Protein AF-A0A2V8PLF6-F1 (afdb_monomer_lite)

Structure (mmCIF, N/CA/C/O backbone):
data_AF-A0A2V8PLF6-F1
#
_entry.id   AF-A0A2V8PLF6-F1
#
loop_
_atom_site.group_PDB
_atom_site.id
_atom_site.type_symbol
_atom_site.label_atom_id
_atom_site.label_alt_id
_atom_site.label_comp_id
_atom_site.label_asym_id
_atom_site.label_entity_id
_atom_site.label_seq_id
_atom_site.pdbx_PDB_ins_code
_atom_site.Cartn_x
_atom_site.Cartn_y
_atom_site.Cartn_z
_atom_site.occupancy
_atom_site.B_iso_or_equiv
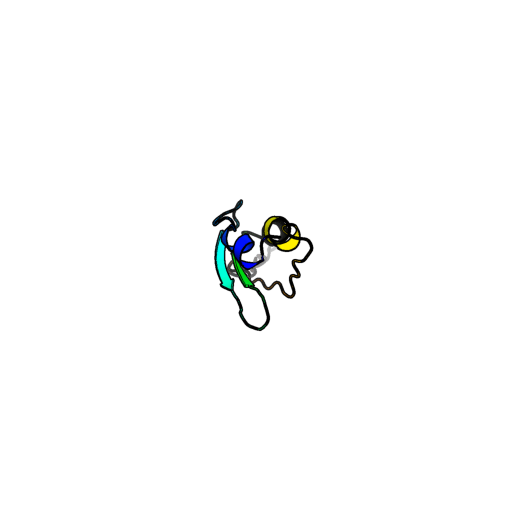_atom_site.auth_seq_id
_atom_site.auth_comp_id
_atom_site.auth_asym_id
_atom_site.auth_atom_id
_atom_site.pdbx_PDB_model_num
ATOM 1 N N . MET A 1 1 ? 1.069 1.257 -19.657 1.00 57.25 1 MET A N 1
ATOM 2 C CA . MET A 1 1 ? 1.109 0.957 -18.212 1.00 57.25 1 MET A CA 1
ATOM 3 C C . MET A 1 1 ? 1.527 2.221 -17.492 1.00 57.25 1 MET A C 1
ATOM 5 O O . MET A 1 1 ? 2.503 2.828 -17.916 1.00 57.25 1 MET A O 1
ATOM 9 N N . GLU A 1 2 ? 0.777 2.646 -16.477 1.00 67.00 2 GLU A N 1
ATOM 10 C CA . GLU A 1 2 ? 1.267 3.658 -15.532 1.00 67.00 2 GLU A CA 1
ATOM 11 C C . GLU A 1 2 ? 2.282 2.979 -14.599 1.00 67.00 2 GLU A C 1
ATOM 13 O O . GLU A 1 2 ? 2.007 1.902 -14.075 1.00 67.00 2 GLU A O 1
ATOM 18 N N . GLY A 1 3 ? 3.465 3.571 -14.410 1.00 77.94 3 GLY A N 1
ATOM 19 C CA . GLY A 1 3 ? 4.484 3.010 -13.514 1.00 77.94 3 GLY A CA 1
ATOM 20 C C . GLY A 1 3 ? 4.051 3.047 -12.043 1.00 77.94 3 GLY A C 1
ATOM 21 O O . GLY A 1 3 ? 3.189 3.844 -11.664 1.00 77.94 3 GLY A O 1
ATOM 22 N N . ALA A 1 4 ? 4.685 2.228 -11.195 1.00 80.94 4 ALA A N 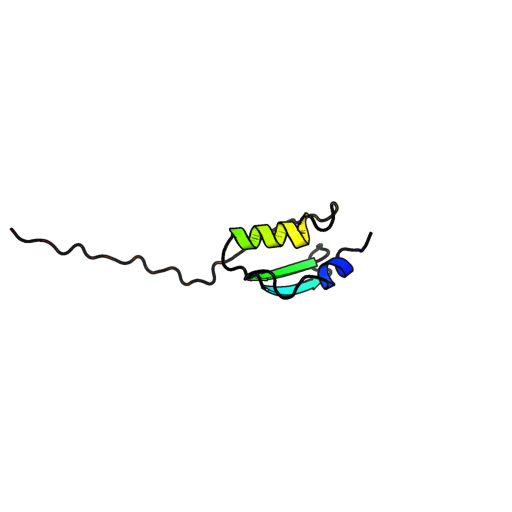1
ATOM 23 C CA . ALA A 1 4 ? 4.381 2.142 -9.761 1.00 80.94 4 ALA A CA 1
ATOM 24 C C . ALA A 1 4 ? 4.367 3.521 -9.075 1.00 80.94 4 ALA A C 1
ATOM 26 O O . ALA A 1 4 ? 3.448 3.824 -8.321 1.00 80.94 4 ALA A O 1
ATOM 27 N N . ALA A 1 5 ? 5.312 4.403 -9.418 1.00 84.69 5 ALA A N 1
ATOM 28 C CA . ALA A 1 5 ? 5.369 5.760 -8.878 1.00 84.69 5 ALA A CA 1
ATOM 29 C C . ALA A 1 5 ? 4.081 6.566 -9.118 1.00 84.69 5 ALA A C 1
ATOM 31 O O . ALA A 1 5 ? 3.546 7.183 -8.200 1.00 84.69 5 ALA A O 1
ATOM 32 N N . GLN A 1 6 ? 3.550 6.524 -10.339 1.00 86.44 6 GLN A N 1
ATOM 33 C CA . GLN A 1 6 ? 2.362 7.289 -10.712 1.00 86.44 6 GLN A CA 1
ATOM 34 C C . GLN A 1 6 ? 1.086 6.702 -10.100 1.00 86.44 6 GLN A C 1
ATOM 36 O O . GLN A 1 6 ? 0.197 7.454 -9.704 1.00 86.44 6 GLN A O 1
ATOM 41 N N . ARG A 1 7 ? 0.998 5.369 -9.986 1.00 89.38 7 ARG A N 1
ATOM 42 C CA . ARG A 1 7 ? -0.137 4.694 -9.336 1.00 89.38 7 ARG A CA 1
ATOM 43 C C . ARG A 1 7 ? -0.157 4.963 -7.833 1.00 89.38 7 ARG A C 1
ATOM 45 O O . ARG A 1 7 ? -1.192 5.340 -7.294 1.00 89.38 7 ARG A O 1
ATOM 52 N N . LEU A 1 8 ? 0.992 4.843 -7.170 1.00 90.94 8 LEU A N 1
ATOM 53 C CA . LEU A 1 8 ? 1.092 5.002 -5.719 1.00 90.94 8 LEU A CA 1
ATOM 54 C C . LEU A 1 8 ? 0.922 6.458 -5.258 1.00 90.94 8 LEU A C 1
ATOM 56 O O . LEU A 1 8 ? 0.460 6.696 -4.147 1.00 90.94 8 LEU A O 1
ATOM 60 N N . GLN A 1 9 ? 1.206 7.440 -6.120 1.00 89.69 9 GLN A N 1
ATOM 61 C CA . GLN A 1 9 ? 0.851 8.846 -5.872 1.00 89.69 9 GLN A CA 1
ATOM 62 C C . GLN A 1 9 ? -0.665 9.091 -5.814 1.00 89.69 9 GLN A C 1
ATOM 64 O O . GLN A 1 9 ? -1.096 10.099 -5.261 1.00 89.69 9 GLN A O 1
ATOM 69 N N . LYS A 1 10 ? -1.473 8.188 -6.383 1.00 90.50 10 LYS A N 1
ATOM 70 C CA . LYS A 1 10 ? -2.940 8.265 -6.387 1.00 90.50 10 LYS A CA 1
ATOM 71 C C . LYS A 1 10 ? -3.576 7.443 -5.262 1.00 90.50 10 LYS A C 1
ATOM 73 O O . LYS A 1 10 ? -4.799 7.295 -5.256 1.00 90.50 10 LYS A O 1
ATOM 78 N N . LEU A 1 11 ? -2.782 6.885 -4.339 1.00 92.38 11 LEU A N 1
ATOM 79 C CA . LEU A 1 11 ? -3.337 6.187 -3.182 1.00 92.38 11 LEU A CA 1
ATOM 80 C C . LEU A 1 11 ? -4.248 7.133 -2.399 1.00 92.38 11 LEU A C 1
ATOM 82 O O . LEU A 1 11 ? -3.888 8.293 -2.174 1.00 92.38 11 LEU A O 1
ATOM 86 N N . PRO A 1 12 ? -5.433 6.664 -1.981 1.00 92.31 12 PRO A N 1
ATOM 87 C CA . PRO A 1 12 ? -6.302 7.492 -1.177 1.00 92.31 12 PRO A CA 1
ATOM 88 C C . PRO A 1 12 ? -5.616 7.781 0.159 1.00 92.31 12 PRO A C 1
ATOM 90 O O . PRO A 1 12 ? -5.035 6.892 0.786 1.00 92.31 12 PRO A O 1
ATOM 93 N N . GLN A 1 13 ? -5.735 9.022 0.630 1.00 93.19 13 GLN A N 1
ATOM 94 C CA . GLN A 1 13 ? -5.294 9.365 1.981 1.00 93.19 13 GLN A CA 1
ATOM 95 C C . GLN A 1 13 ? -6.043 8.521 3.023 1.00 93.19 13 GLN A C 1
ATOM 97 O O . GLN A 1 13 ? -5.457 8.117 4.020 1.00 93.19 13 GLN A O 1
ATOM 102 N N . ARG A 1 14 ? -7.324 8.219 2.772 1.00 94.50 14 ARG A N 1
ATOM 103 C CA . ARG A 1 14 ? -8.163 7.392 3.640 1.00 94.50 14 ARG A CA 1
ATOM 104 C C . ARG A 1 14 ? -9.071 6.470 2.832 1.00 94.50 14 ARG A C 1
ATOM 106 O O . ARG A 1 14 ? -9.677 6.901 1.851 1.00 94.50 14 ARG A O 1
ATOM 113 N N . TRP A 1 15 ? -9.215 5.232 3.284 1.00 93.94 15 TRP A N 1
ATOM 114 C CA . TRP A 1 15 ? -10.193 4.272 2.780 1.00 93.94 15 TRP A CA 1
ATOM 115 C C . TRP A 1 15 ? -10.710 3.429 3.946 1.00 93.94 15 TRP A C 1
ATOM 117 O O . TRP A 1 15 ? -9.913 2.798 4.625 1.00 93.94 15 TRP A O 1
ATOM 127 N N . LEU A 1 16 ? -12.027 3.434 4.187 1.00 91.50 16 LEU A N 1
ATOM 128 C CA . LEU A 1 16 ? -12.609 2.938 5.444 1.00 91.50 16 LEU A CA 1
ATOM 129 C C . LEU A 1 16 ? -11.935 3.615 6.656 1.00 91.50 16 LEU A C 1
ATOM 131 O O . LEU A 1 16 ? -11.856 4.853 6.716 1.00 91.50 16 LEU A O 1
ATOM 135 N N . GLU A 1 17 ? -11.449 2.828 7.612 1.00 91.56 17 GLU A N 1
ATOM 136 C CA . GLU A 1 17 ? -10.647 3.310 8.733 1.00 91.56 17 GLU A CA 1
ATOM 137 C C . GLU A 1 17 ? -9.138 3.216 8.460 1.00 91.56 17 GLU A C 1
ATOM 139 O O . GLU A 1 17 ? -8.340 3.677 9.278 1.00 91.56 17 GLU A O 1
ATOM 144 N N . CYS A 1 18 ? -8.732 2.719 7.285 1.00 93.12 18 CYS A N 1
ATOM 145 C CA . CYS A 1 18 ? -7.339 2.737 6.862 1.00 93.12 18 CYS A CA 1
ATOM 146 C C . CYS A 1 18 ? -6.900 4.141 6.427 1.00 93.12 18 CYS A C 1
ATOM 148 O O . CYS A 1 18 ? -7.599 4.823 5.671 1.00 93.12 18 CYS A O 1
ATOM 150 N N . THR A 1 19 ? -5.707 4.553 6.853 1.00 95.69 19 THR A N 1
ATOM 151 C CA . THR A 1 19 ? -5.096 5.842 6.490 1.00 95.69 19 THR A CA 1
ATOM 152 C C . THR A 1 19 ? -3.710 5.617 5.908 1.00 95.69 19 THR A C 1
ATOM 154 O O . THR A 1 19 ? -2.880 4.960 6.531 1.00 95.69 19 THR A O 1
ATOM 157 N N . THR A 1 20 ? -3.451 6.162 4.719 1.00 96.00 20 THR A N 1
ATOM 158 C CA . THR A 1 20 ? -2.113 6.171 4.118 1.00 96.00 20 THR A CA 1
ATOM 159 C C . THR A 1 20 ? -1.314 7.309 4.725 1.00 96.00 20 THR A C 1
ATOM 161 O O . THR A 1 20 ? -1.578 8.477 4.449 1.00 96.00 20 THR A O 1
ATOM 164 N N . GLU A 1 21 ? -0.315 6.965 5.523 1.00 94.62 21 GLU A N 1
ATOM 165 C CA . GLU A 1 21 ? 0.527 7.942 6.211 1.00 94.62 21 GLU A 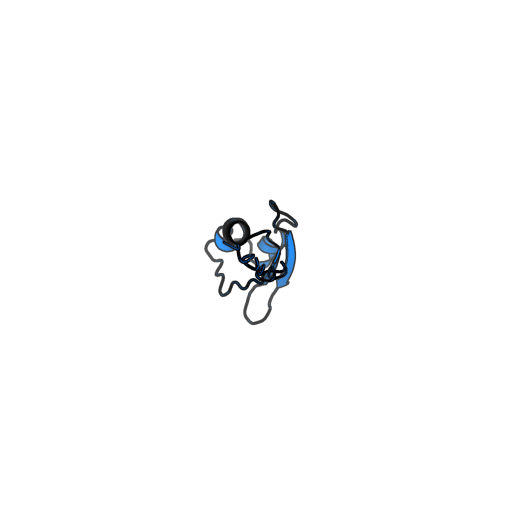CA 1
ATOM 166 C C . GLU A 1 21 ? 1.635 8.456 5.295 1.00 94.62 21 GLU A C 1
ATOM 168 O O . GLU A 1 21 ? 1.945 9.649 5.264 1.00 94.62 21 GLU A O 1
ATOM 173 N N . LYS A 1 22 ? 2.273 7.547 4.547 1.00 93.81 22 LYS A N 1
ATOM 174 C CA . LYS A 1 22 ? 3.455 7.892 3.758 1.00 93.81 22 LYS A CA 1
ATOM 175 C C . LYS A 1 22 ? 3.698 6.913 2.622 1.00 93.81 22 LYS A C 1
ATOM 177 O O . LYS A 1 22 ? 3.522 5.710 2.773 1.00 93.81 22 LYS A O 1
ATOM 182 N N . VAL A 1 23 ? 4.220 7.435 1.518 1.00 94.19 23 VAL A N 1
ATOM 183 C CA . VAL A 1 23 ? 4.803 6.643 0.432 1.00 94.19 23 VAL A CA 1
ATOM 184 C C . VAL A 1 23 ? 6.222 7.142 0.188 1.00 94.19 23 VAL A C 1
ATOM 186 O O . VAL A 1 23 ? 6.443 8.346 0.051 1.00 94.19 23 VAL A O 1
ATOM 189 N N . ILE A 1 24 ? 7.190 6.231 0.168 1.00 93.12 24 ILE A N 1
ATOM 190 C CA . ILE A 1 24 ? 8.601 6.530 -0.102 1.00 93.12 24 ILE A CA 1
ATOM 191 C C . ILE A 1 24 ? 9.008 5.781 -1.365 1.00 93.12 24 ILE A C 1
ATOM 193 O O . ILE A 1 24 ? 8.820 4.575 -1.426 1.00 93.12 24 ILE A O 1
ATOM 197 N N . PHE A 1 25 ? 9.571 6.472 -2.355 1.00 91.75 25 PHE A N 1
ATOM 198 C CA . PHE A 1 25 ? 9.968 5.877 -3.636 1.00 91.75 25 PHE A CA 1
ATOM 199 C C . PHE A 1 25 ? 11.462 5.534 -3.686 1.00 91.75 25 PHE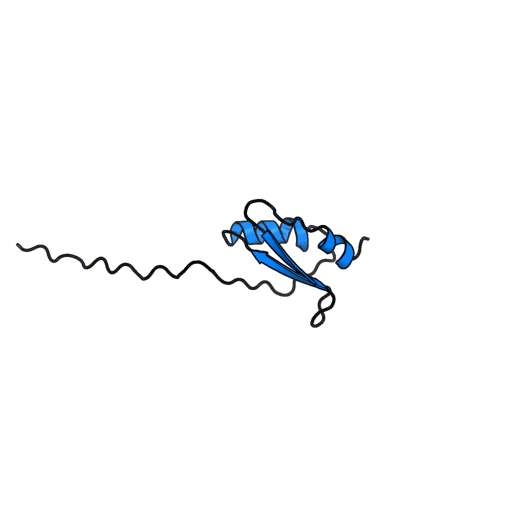 A C 1
ATOM 201 O O . PHE A 1 25 ? 12.277 6.228 -3.077 1.00 91.75 25 PHE A O 1
ATOM 208 N N . GLY A 1 26 ? 11.818 4.485 -4.435 1.00 87.38 26 GLY A N 1
ATOM 209 C CA . GLY A 1 26 ? 13.201 4.148 -4.803 1.00 87.38 26 GLY A CA 1
ATOM 210 C C . GLY A 1 26 ? 14.115 3.793 -3.627 1.00 87.38 26 GLY A C 1
ATOM 211 O O . GLY A 1 26 ? 15.270 4.214 -3.593 1.00 87.38 26 GLY A O 1
ATOM 212 N N . THR A 1 27 ? 13.605 3.065 -2.634 1.00 84.44 27 THR A N 1
ATOM 213 C CA . THR A 1 27 ? 14.334 2.763 -1.391 1.00 84.44 27 THR A CA 1
ATOM 214 C C . THR A 1 27 ? 14.683 1.281 -1.304 1.00 84.44 27 THR A C 1
ATOM 216 O O . THR A 1 27 ? 13.815 0.433 -1.462 1.00 84.44 27 THR A O 1
ATOM 219 N N . GLY A 1 28 ? 15.947 0.959 -1.003 1.00 79.62 28 GLY A N 1
ATOM 220 C CA . GLY A 1 28 ? 16.356 -0.397 -0.602 1.00 79.62 28 GLY A CA 1
ATOM 221 C C . GLY A 1 28 ? 16.167 -1.493 -1.658 1.00 79.62 28 GLY A C 1
ATOM 222 O O . GLY A 1 28 ? 16.005 -2.647 -1.288 1.00 79.62 28 GLY A O 1
ATOM 223 N N . GLY A 1 29 ? 16.162 -1.144 -2.949 1.00 87.12 29 GLY A N 1
ATOM 224 C CA . GLY A 1 29 ? 15.886 -2.086 -4.043 1.00 87.12 29 GLY A CA 1
ATOM 225 C C . GLY A 1 29 ? 14.401 -2.240 -4.391 1.00 87.12 29 GLY A C 1
ATOM 226 O O . GLY A 1 29 ? 14.082 -2.952 -5.337 1.00 87.12 29 GLY A O 1
ATOM 227 N N . TYR A 1 30 ? 13.511 -1.543 -3.681 1.00 89.62 30 TYR A N 1
ATOM 228 C CA . TYR A 1 30 ? 12.080 -1.494 -3.971 1.00 89.62 30 TYR A CA 1
ATOM 229 C C . TYR A 1 30 ? 11.708 -0.223 -4.737 1.00 89.62 30 TYR A C 1
ATOM 231 O O . TYR A 1 30 ? 12.251 0.859 -4.483 1.00 89.62 30 TYR A O 1
ATOM 239 N N . ASP A 1 31 ? 10.706 -0.332 -5.612 1.00 89.88 31 ASP A N 1
ATOM 240 C CA . ASP A 1 31 ? 10.106 0.829 -6.277 1.00 89.88 31 ASP A CA 1
ATOM 241 C C . ASP A 1 31 ? 9.464 1.785 -5.266 1.00 89.88 31 ASP A C 1
ATOM 243 O O . ASP A 1 31 ? 9.540 3.008 -5.424 1.00 89.88 31 ASP A O 1
ATOM 247 N N . ALA A 1 32 ? 8.854 1.237 -4.209 1.00 92.06 32 ALA A N 1
ATOM 248 C CA . ALA A 1 32 ? 8.263 2.015 -3.134 1.00 92.06 32 ALA A CA 1
ATOM 249 C C . ALA A 1 32 ? 8.105 1.238 -1.819 1.00 92.06 32 ALA A C 1
ATOM 251 O O . ALA A 1 32 ? 8.011 0.014 -1.805 1.00 92.06 32 ALA A O 1
ATOM 252 N N . VAL A 1 33 ? 7.983 1.992 -0.726 1.00 93.25 33 VAL A N 1
ATOM 253 C CA . VAL A 1 33 ? 7.536 1.539 0.596 1.00 93.25 33 VAL A CA 1
ATOM 254 C C . VAL A 1 33 ? 6.313 2.365 0.993 1.00 93.25 33 VAL A C 1
ATOM 256 O O . VAL A 1 33 ? 6.356 3.598 0.949 1.00 93.25 33 VAL A O 1
ATOM 259 N N . VAL A 1 34 ? 5.226 1.695 1.376 1.00 94.12 34 VAL A N 1
ATOM 260 C CA . VAL A 1 34 ? 3.954 2.323 1.765 1.00 94.12 34 VAL A CA 1
ATOM 261 C C . VAL A 1 34 ? 3.714 2.099 3.254 1.00 94.12 34 VAL A C 1
ATOM 263 O O . VAL A 1 34 ? 3.719 0.965 3.722 1.00 94.12 34 VAL A O 1
ATOM 266 N N . PHE A 1 35 ? 3.476 3.184 3.982 1.00 94.50 35 PHE A N 1
ATOM 267 C CA . PHE A 1 35 ? 3.091 3.183 5.388 1.00 94.50 35 PHE A CA 1
ATOM 268 C C . PHE A 1 35 ? 1.613 3.527 5.484 1.00 94.50 35 PHE A C 1
ATOM 270 O O . PHE A 1 35 ? 1.179 4.567 4.979 1.00 94.50 35 PHE A O 1
ATOM 277 N N . PHE A 1 36 ? 0.851 2.670 6.147 1.00 94.75 36 PHE A N 1
ATOM 278 C CA . PHE A 1 36 ? -0.558 2.901 6.405 1.00 94.75 36 PHE A CA 1
ATOM 279 C C . PHE A 1 36 ? -0.937 2.372 7.787 1.00 94.75 36 PHE A C 1
ATOM 281 O O . PHE A 1 36 ? -0.294 1.471 8.324 1.00 94.75 36 PHE A O 1
ATOM 288 N N . ILE A 1 37 ? -1.981 2.958 8.356 1.00 94.25 37 ILE A N 1
ATOM 289 C CA . ILE A 1 37 ? -2.594 2.537 9.613 1.00 94.25 37 ILE A CA 1
ATOM 290 C C . ILE A 1 37 ? -3.922 1.882 9.259 1.00 94.25 37 ILE A C 1
ATOM 292 O O . ILE A 1 37 ? -4.637 2.401 8.409 1.00 94.25 37 ILE A O 1
ATOM 296 N N . ALA A 1 38 ? -4.247 0.768 9.905 1.00 93.62 38 ALA A N 1
ATOM 297 C CA . ALA A 1 38 ? -5.518 0.064 9.767 1.00 93.62 38 ALA A CA 1
ATOM 298 C C . ALA A 1 38 ? -6.067 -0.284 11.160 1.00 93.62 38 ALA A C 1
ATOM 300 O O . ALA A 1 38 ? -5.273 -0.467 12.091 1.00 93.62 38 ALA A O 1
ATOM 301 N N . PRO A 1 39 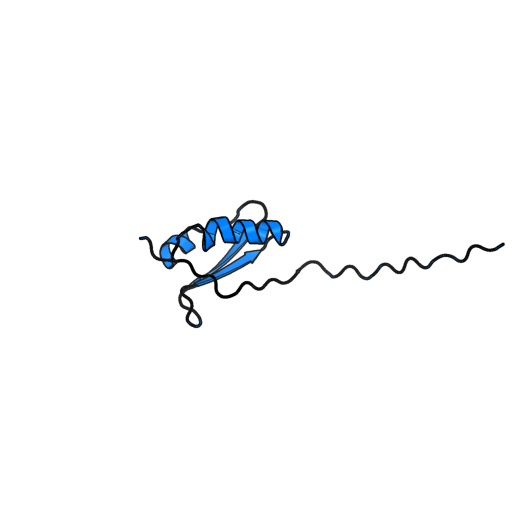? -7.396 -0.388 11.337 1.00 91.69 39 PRO A N 1
ATOM 302 C CA . PRO A 1 39 ? -7.978 -0.729 12.635 1.00 91.69 39 PRO A CA 1
ATOM 303 C C . PRO A 1 39 ? -7.677 -2.175 13.041 1.00 91.69 39 PRO A C 1
ATOM 305 O O . PRO A 1 39 ? -7.496 -2.463 14.230 1.00 91.69 39 PRO A O 1
ATOM 308 N N . ASP A 1 40 ? -7.612 -3.080 12.066 1.00 90.88 40 ASP A N 1
ATOM 309 C CA . ASP A 1 40 ? -7.306 -4.490 12.244 1.00 90.88 40 ASP A CA 1
ATOM 310 C C . ASP A 1 40 ? -6.630 -5.089 11.000 1.00 90.88 40 ASP A C 1
ATOM 312 O O . ASP A 1 40 ? -6.440 -4.438 9.969 1.00 90.88 40 ASP A O 1
ATOM 316 N N . ILE A 1 41 ? -6.235 -6.358 11.121 1.00 90.81 41 ILE A N 1
ATOM 317 C CA . ILE A 1 41 ? -5.540 -7.090 10.061 1.00 90.81 41 ILE A CA 1
ATOM 318 C C . ILE A 1 41 ? -6.436 -7.395 8.852 1.00 90.81 41 ILE A C 1
ATOM 320 O O . ILE A 1 41 ? -5.931 -7.570 7.744 1.00 90.81 41 ILE A O 1
ATOM 324 N N . VAL A 1 42 ? -7.755 -7.474 9.040 1.00 92.94 42 VAL A N 1
ATOM 325 C CA . VAL A 1 42 ? -8.695 -7.767 7.954 1.00 92.94 42 VAL A CA 1
ATOM 326 C C . VAL A 1 42 ? -8.792 -6.552 7.038 1.00 92.94 42 VAL A C 1
ATOM 328 O O . VAL A 1 42 ? -8.581 -6.692 5.832 1.00 92.94 42 VAL A O 1
ATOM 331 N N . GLU A 1 43 ? -9.011 -5.361 7.595 1.00 94.00 43 GLU A N 1
ATOM 332 C CA . GLU A 1 43 ? -9.020 -4.115 6.820 1.00 94.00 43 GLU A CA 1
ATOM 333 C C . GLU A 1 43 ? -7.653 -3.810 6.198 1.00 94.00 43 GLU A C 1
ATOM 335 O O . GLU A 1 43 ? -7.586 -3.358 5.051 1.00 94.00 43 GLU A O 1
ATOM 340 N N . ALA A 1 44 ? -6.557 -4.121 6.902 1.00 93.75 44 ALA A N 1
ATOM 341 C CA . ALA A 1 44 ? -5.210 -3.975 6.355 1.00 93.75 44 ALA A CA 1
ATOM 342 C C . ALA A 1 44 ? -5.013 -4.807 5.080 1.00 93.75 44 ALA A C 1
ATOM 344 O O . ALA A 1 44 ? -4.539 -4.292 4.066 1.00 93.75 44 ALA A O 1
ATOM 345 N N . ASN A 1 45 ? -5.413 -6.081 5.108 1.00 94.62 45 ASN A N 1
ATOM 346 C CA . ASN A 1 45 ? -5.298 -6.957 3.946 1.00 94.62 45 ASN A CA 1
ATOM 347 C C . ASN A 1 45 ? -6.187 -6.487 2.792 1.00 94.62 45 ASN A C 1
ATOM 349 O O . ASN A 1 45 ? -5.725 -6.440 1.657 1.00 94.62 45 ASN A O 1
ATOM 353 N N . GLN A 1 46 ? -7.421 -6.054 3.066 1.00 95.88 46 GLN A N 1
ATOM 354 C CA . GLN A 1 46 ? -8.297 -5.526 2.015 1.00 95.88 46 GLN A CA 1
ATOM 355 C C . GLN A 1 46 ? -7.738 -4.252 1.368 1.00 95.88 46 GLN A C 1
ATOM 357 O O . GLN A 1 46 ? -7.870 -4.068 0.156 1.00 95.88 46 GLN A O 1
ATOM 362 N N . TYR A 1 47 ? -7.103 -3.379 2.157 1.00 95.56 47 TYR A N 1
ATOM 363 C CA . TYR A 1 47 ? -6.428 -2.192 1.638 1.00 95.56 47 TYR A CA 1
ATOM 364 C C . TYR A 1 47 ? -5.262 -2.575 0.714 1.00 95.56 47 TYR A C 1
ATOM 366 O O . TYR A 1 47 ? -5.167 -2.058 -0.405 1.00 95.56 47 TYR A O 1
ATOM 374 N N . ILE A 1 48 ? -4.414 -3.513 1.156 1.00 94.75 48 ILE A N 1
ATOM 375 C CA . ILE A 1 48 ? -3.295 -4.044 0.366 1.00 94.75 48 ILE A CA 1
ATOM 376 C C . ILE A 1 48 ? -3.798 -4.648 -0.944 1.00 94.75 48 ILE A C 1
ATOM 378 O O . ILE A 1 48 ? -3.277 -4.311 -2.007 1.00 94.75 48 ILE A O 1
ATOM 382 N N . ASP A 1 49 ? -4.809 -5.509 -0.880 1.00 94.56 49 ASP A N 1
ATOM 383 C CA . ASP A 1 49 ? -5.343 -6.199 -2.049 1.00 94.56 49 ASP A CA 1
ATOM 384 C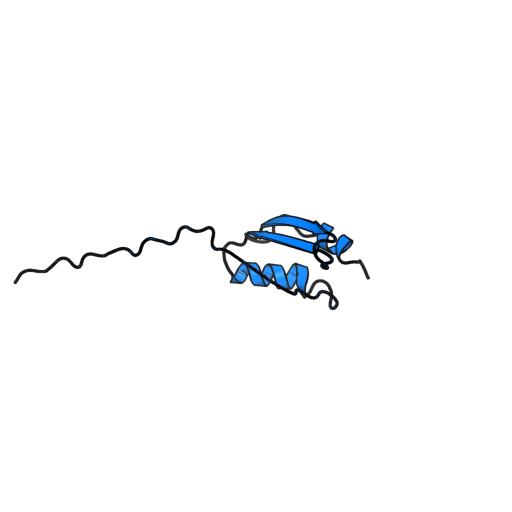 C . ASP A 1 49 ? -5.877 -5.187 -3.060 1.00 94.56 49 ASP A C 1
ATOM 386 O O . ASP A 1 49 ? -5.383 -5.100 -4.181 1.00 94.56 49 ASP A O 1
ATOM 390 N N . LYS A 1 50 ? -6.782 -4.310 -2.625 1.00 93.75 50 LYS A N 1
ATOM 391 C CA . LYS A 1 50 ? -7.460 -3.362 -3.511 1.00 93.75 50 LYS A CA 1
ATOM 392 C C . LYS A 1 50 ? -6.530 -2.343 -4.166 1.00 93.75 50 LYS A C 1
ATOM 394 O O . LYS A 1 50 ? -6.714 -2.011 -5.337 1.00 93.75 50 LYS A O 1
ATOM 399 N N . TYR A 1 51 ? -5.601 -1.769 -3.403 1.00 93.25 51 TYR A N 1
ATOM 400 C CA . TYR A 1 51 ? -4.842 -0.601 -3.856 1.00 93.25 51 TYR A CA 1
ATOM 401 C C . TYR A 1 51 ? -3.407 -0.914 -4.262 1.00 93.25 51 TYR A C 1
ATOM 403 O O . TYR A 1 51 ? -2.822 -0.152 -5.037 1.00 93.25 51 TYR A O 1
ATOM 411 N N . LEU A 1 52 ? -2.839 -2.024 -3.791 1.00 92.06 52 LEU A N 1
ATOM 412 C CA . LEU A 1 52 ? -1.457 -2.395 -4.085 1.00 92.06 52 LEU A CA 1
ATOM 413 C C . LEU A 1 52 ? -1.401 -3.639 -4.972 1.00 92.06 52 LEU A C 1
ATOM 415 O O . LEU A 1 52 ? -0.897 -3.551 -6.087 1.00 92.06 52 LEU A O 1
ATOM 419 N N . ARG A 1 53 ? -1.934 -4.775 -4.515 1.00 91.62 53 ARG A N 1
ATOM 420 C CA . ARG A 1 53 ? -1.789 -6.058 -5.220 1.00 91.62 53 ARG A CA 1
ATOM 421 C C . ARG A 1 53 ? -2.607 -6.109 -6.510 1.00 91.62 53 ARG A C 1
ATOM 423 O O . ARG A 1 53 ? -2.062 -6.422 -7.563 1.00 91.62 53 ARG A O 1
ATOM 430 N N . ASP A 1 54 ? -3.880 -5.741 -6.443 1.00 91.12 54 ASP A N 1
ATOM 431 C CA . ASP A 1 54 ? -4.814 -5.858 -7.568 1.00 91.12 54 ASP A CA 1
ATOM 432 C C . ASP A 1 54 ? -4.791 -4.626 -8.481 1.00 91.12 54 ASP A C 1
ATOM 434 O O . ASP A 1 54 ? -5.411 -4.617 -9.546 1.00 91.12 54 ASP A O 1
ATOM 438 N N . SER A 1 55 ? -4.071 -3.569 -8.091 1.00 87.94 55 SER A N 1
ATOM 439 C CA . SER A 1 55 ? -4.008 -2.338 -8.879 1.00 87.94 55 SER A CA 1
ATOM 440 C C . SER A 1 55 ? -3.115 -2.455 -10.118 1.00 87.94 55 SER A C 1
ATOM 442 O O . SER A 1 55 ? -3.236 -1.624 -11.019 1.00 87.94 55 SER A O 1
ATOM 444 N N . ASP A 1 56 ? -2.227 -3.455 -10.182 1.00 87.94 56 ASP A N 1
ATOM 445 C CA . ASP A 1 56 ? -1.467 -3.830 -11.383 1.00 87.94 56 ASP A CA 1
ATOM 446 C C . ASP A 1 56 ? -0.881 -5.241 -11.220 1.00 87.94 56 ASP A C 1
ATOM 448 O O . ASP A 1 56 ? -0.223 -5.495 -10.205 1.00 87.94 56 ASP A O 1
ATOM 452 N N . PRO A 1 57 ? -1.045 -6.130 -12.218 1.00 86.00 57 PRO A N 1
ATOM 453 C CA . PRO A 1 57 ? -0.562 -7.512 -12.170 1.00 86.00 57 PRO A CA 1
ATOM 454 C C . PRO A 1 57 ? 0.963 -7.660 -12.047 1.00 86.00 57 PRO A C 1
ATOM 456 O O . PRO A 1 57 ? 1.438 -8.747 -11.728 1.00 86.00 57 PRO A O 1
ATOM 459 N N . LEU A 1 58 ? 1.738 -6.608 -12.321 1.00 88.56 58 LEU A N 1
ATOM 460 C CA . LEU A 1 58 ? 3.193 -6.591 -12.149 1.00 88.56 58 LEU A CA 1
ATOM 461 C C . LEU A 1 58 ? 3.620 -6.158 -10.742 1.00 88.56 58 LEU A C 1
ATOM 463 O O . LEU A 1 58 ? 4.814 -6.150 -10.444 1.00 88.56 58 LEU A O 1
ATOM 467 N N . THR A 1 59 ? 2.678 -5.781 -9.875 1.00 89.00 59 THR A N 1
ATOM 468 C CA . THR A 1 59 ? 3.002 -5.405 -8.499 1.00 89.00 59 THR A CA 1
ATOM 469 C C . THR A 1 59 ? 3.392 -6.643 -7.704 1.00 89.00 59 THR A C 1
ATOM 471 O O . THR A 1 59 ? 2.580 -7.538 -7.482 1.00 89.00 59 THR A O 1
ATOM 474 N N . ILE A 1 60 ? 4.630 -6.663 -7.220 1.00 90.69 60 ILE A N 1
ATOM 475 C CA . ILE A 1 60 ? 5.121 -7.681 -6.296 1.00 90.69 60 ILE A CA 1
ATOM 476 C C . ILE A 1 60 ? 5.287 -7.020 -4.931 1.00 90.69 60 ILE A C 1
ATOM 478 O O . ILE A 1 60 ? 5.991 -6.021 -4.796 1.00 90.69 60 ILE A O 1
ATOM 482 N N . ILE A 1 61 ? 4.623 -7.578 -3.921 1.00 92.31 61 ILE A N 1
ATOM 483 C CA . ILE A 1 61 ? 4.772 -7.159 -2.527 1.00 92.31 61 ILE A CA 1
ATOM 484 C C . ILE A 1 61 ? 5.673 -8.184 -1.855 1.00 92.31 61 ILE A C 1
ATOM 486 O O . ILE A 1 61 ? 5.256 -9.319 -1.645 1.00 92.31 61 ILE A O 1
ATOM 490 N N . ASP A 1 62 ? 6.904 -7.782 -1.559 1.00 92.19 62 ASP A N 1
ATOM 491 C CA . ASP A 1 62 ? 7.903 -8.664 -0.954 1.00 92.19 62 ASP A CA 1
ATOM 492 C C . ASP A 1 62 ? 7.605 -8.947 0.524 1.00 92.19 62 ASP A C 1
ATOM 494 O O . ASP A 1 62 ? 7.517 -10.098 0.944 1.00 92.19 62 ASP A O 1
ATOM 498 N N . THR A 1 63 ? 7.389 -7.889 1.306 1.00 90.38 63 THR A N 1
ATOM 499 C CA . THR A 1 63 ? 7.240 -7.986 2.757 1.00 90.38 63 THR A CA 1
ATOM 500 C C . THR A 1 63 ? 6.115 -7.077 3.248 1.00 90.38 63 THR A C 1
ATOM 502 O O . THR A 1 63 ? 6.006 -5.921 2.838 1.00 90.38 63 THR A O 1
ATOM 505 N N . VAL A 1 64 ? 5.302 -7.592 4.175 1.00 91.31 64 VAL A N 1
ATOM 506 C CA . VAL A 1 64 ? 4.324 -6.818 4.951 1.00 91.31 64 VAL A CA 1
ATOM 507 C C . VAL A 1 64 ? 4.619 -7.043 6.429 1.00 91.31 64 VAL A C 1
ATOM 509 O O . VAL A 1 64 ? 4.572 -8.174 6.907 1.00 91.31 64 VAL A O 1
ATOM 512 N N . ILE A 1 65 ? 4.922 -5.964 7.146 1.00 89.31 65 ILE A N 1
ATOM 513 C CA . ILE A 1 65 ? 5.110 -5.964 8.600 1.00 89.31 65 ILE A CA 1
ATOM 514 C C . ILE A 1 65 ? 4.058 -5.066 9.241 1.00 89.31 65 ILE A C 1
ATOM 516 O O . ILE A 1 65 ? 3.674 -4.046 8.671 1.00 89.31 65 ILE A O 1
ATOM 520 N N . GLY A 1 66 ? 3.594 -5.446 10.426 1.00 85.69 66 GLY A N 1
ATOM 521 C CA . GLY A 1 66 ? 2.616 -4.676 11.180 1.00 85.69 66 GLY A CA 1
ATOM 522 C C . GLY A 1 66 ? 2.819 -4.859 12.675 1.00 85.69 66 GLY A C 1
ATOM 523 O O . GLY A 1 66 ? 3.155 -5.949 13.135 1.00 85.69 66 GLY A O 1
ATOM 524 N N . GLU A 1 67 ? 2.593 -3.787 13.424 1.00 84.75 67 GLU A N 1
ATOM 525 C CA . GLU A 1 67 ? 2.637 -3.782 14.882 1.00 84.75 67 GLU A CA 1
ATOM 526 C C . GLU A 1 67 ? 1.296 -3.283 15.424 1.00 84.75 67 GLU A C 1
ATOM 528 O O . GLU A 1 67 ? 0.707 -2.332 14.904 1.00 84.75 67 GLU A O 1
ATOM 533 N N . SER A 1 68 ? 0.796 -3.928 16.481 1.00 77.94 68 SER A N 1
ATOM 534 C CA . SER A 1 68 ? -0.375 -3.422 17.194 1.00 77.94 68 SER A CA 1
ATOM 535 C C . SER A 1 68 ? 0.030 -2.211 18.023 1.00 77.94 68 SER A C 1
ATOM 537 O O . SER A 1 68 ? 0.760 -2.342 19.001 1.00 77.94 68 SER A O 1
ATOM 539 N N . ILE A 1 69 ? -0.523 -1.047 17.689 1.00 73.88 69 ILE A N 1
ATOM 540 C CA . ILE A 1 69 ? -0.405 0.164 18.514 1.00 73.88 69 ILE A CA 1
ATOM 541 C C . ILE A 1 69 ? -1.369 0.166 19.712 1.00 73.88 69 ILE A C 1
ATOM 543 O O . ILE A 1 69 ? -1.327 1.075 20.540 1.00 73.88 69 ILE A O 1
ATOM 547 N N . ARG A 1 70 ? -2.256 -0.837 19.820 1.00 68.12 70 ARG A N 1
ATOM 548 C CA . ARG A 1 70 ? -3.099 -1.008 21.010 1.00 68.12 70 ARG A CA 1
ATOM 549 C C . ARG A 1 70 ? -2.217 -1.514 22.156 1.00 68.12 70 ARG A C 1
ATOM 551 O O . ARG A 1 70 ? -1.507 -2.500 21.941 1.00 68.12 70 ARG A O 1
ATOM 558 N N . PRO A 1 71 ? -2.278 -0.903 23.355 1.00 62.28 71 PRO A N 1
ATOM 559 C CA . PRO A 1 71 ? -1.623 -1.457 24.533 1.00 62.28 71 PRO A CA 1
ATOM 560 C C . PRO A 1 71 ? -2.059 -2.912 24.707 1.00 62.28 71 PRO A C 1
ATOM 562 O O . PRO A 1 71 ? -3.258 -3.196 24.610 1.00 62.28 71 PRO A O 1
ATOM 565 N N . LEU A 1 72 ? -1.117 -3.833 24.951 1.00 60.38 72 LEU A N 1
ATOM 566 C CA . LEU A 1 72 ? -1.493 -5.165 25.419 1.00 60.38 72 LEU A CA 1
ATOM 567 C C . LEU A 1 72 ? -2.329 -4.955 26.680 1.00 60.38 72 LEU A C 1
ATOM 569 O O . LEU A 1 72 ? -1.836 -4.396 27.658 1.00 60.38 72 LEU A O 1
ATOM 573 N N . ALA A 1 73 ? -3.598 -5.358 26.641 1.00 59.69 73 ALA A N 1
ATOM 574 C CA . ALA A 1 73 ? -4.400 -5.402 27.847 1.00 59.69 73 ALA A CA 1
ATOM 575 C C . ALA A 1 73 ? -3.645 -6.279 28.852 1.00 59.69 73 ALA A C 1
ATOM 577 O O . ALA A 1 73 ? -3.341 -7.437 28.551 1.00 59.69 73 ALA A O 1
ATOM 578 N N . GLU A 1 74 ? -3.296 -5.717 30.012 1.00 56.78 74 GLU A N 1
ATOM 579 C CA . GLU A 1 74 ? -2.759 -6.515 31.108 1.00 56.78 74 GLU A CA 1
ATOM 580 C C . GLU A 1 74 ? -3.752 -7.653 31.375 1.00 56.78 74 GLU A C 1
ATOM 582 O O . GLU A 1 74 ? -4.965 -7.399 31.423 1.00 56.78 74 GLU A O 1
ATOM 587 N N . PRO A 1 75 ? -3.289 -8.910 31.500 1.00 53.59 75 PRO A N 1
ATOM 588 C CA . PRO A 1 75 ? -4.183 -10.006 31.819 1.00 53.59 75 PRO A CA 1
ATOM 589 C C . PRO A 1 75 ? -4.877 -9.657 33.130 1.00 53.59 75 PRO A C 1
ATOM 591 O O . PRO A 1 75 ? -4.239 -9.522 34.173 1.00 53.59 75 PRO A O 1
ATOM 594 N N . SER A 1 76 ? -6.192 -9.461 33.063 1.00 56.34 76 SER A N 1
ATOM 595 C CA . SER A 1 76 ? -7.003 -9.155 34.228 1.00 56.34 76 SER A CA 1
ATOM 596 C C . SER A 1 76 ? -6.919 -10.371 35.141 1.00 56.34 76 SER A C 1
ATOM 598 O O . SER A 1 76 ? -7.573 -11.386 34.900 1.00 56.34 76 SER A O 1
ATOM 600 N N . THR A 1 77 ? -6.087 -10.308 36.179 1.00 54.84 77 THR A N 1
ATOM 601 C CA . THR A 1 77 ? -6.152 -11.250 37.293 1.00 54.84 77 THR A CA 1
ATOM 602 C C . THR A 1 77 ? -7.488 -11.024 37.984 1.00 54.84 77 THR A C 1
ATOM 604 O O . THR A 1 77 ? -7.585 -10.288 38.965 1.00 54.84 77 THR A O 1
ATOM 607 N N . HIS A 1 78 ? -8.541 -11.653 37.463 1.00 54.84 78 HIS A N 1
ATOM 608 C CA . HIS A 1 78 ? -9.721 -11.961 38.247 1.00 54.84 78 HIS A CA 1
ATOM 609 C C . HIS A 1 78 ? -9.255 -12.921 39.339 1.00 54.84 78 HIS A C 1
ATOM 611 O O . HIS A 1 78 ? -9.199 -14.137 39.167 1.00 54.84 78 HIS A O 1
ATOM 617 N N . SER A 1 79 ? -8.833 -12.327 40.454 1.00 50.19 79 SER A N 1
ATOM 618 C CA . SER A 1 79 ? -8.592 -13.012 41.709 1.00 50.19 79 SER A CA 1
ATOM 619 C C . SER A 1 79 ? -9.892 -13.727 42.060 1.00 50.19 79 SER A C 1
ATOM 621 O O . SER A 1 79 ? -10.897 -13.085 42.373 1.00 50.19 79 SER A O 1
ATOM 623 N N . ALA A 1 80 ? -9.911 -15.050 41.896 1.00 58.06 80 ALA A N 1
ATOM 624 C CA . ALA A 1 80 ? -11.029 -15.873 42.315 1.00 58.06 80 ALA A CA 1
ATOM 625 C C . ALA A 1 80 ? -11.164 -15.705 43.830 1.00 58.06 80 ALA A C 1
ATOM 627 O O . ALA A 1 80 ? -10.356 -16.208 44.611 1.00 58.06 80 ALA A O 1
ATOM 628 N N . ILE A 1 81 ? -12.167 -14.928 44.232 1.00 56.66 81 ILE A N 1
ATOM 629 C CA . ILE A 1 81 ? -12.541 -14.746 45.626 1.00 56.66 81 ILE A CA 1
ATOM 630 C C . ILE A 1 81 ? -12.892 -16.134 46.164 1.00 56.66 81 ILE A C 1
ATOM 632 O O . ILE A 1 81 ? -13.827 -16.786 45.698 1.00 56.66 81 ILE A O 1
ATOM 636 N N . LYS A 1 82 ? -12.101 -16.592 47.133 1.00 55.78 82 LYS A N 1
ATOM 637 C CA . LYS A 1 82 ? -12.342 -17.799 47.923 1.00 55.78 82 LYS A CA 1
ATOM 638 C C . LYS A 1 82 ? -13.748 -17.690 48.532 1.00 55.78 82 LYS A C 1
ATOM 640 O O . LYS A 1 82 ? -13.972 -16.823 49.372 1.00 55.78 82 LYS A O 1
ATOM 645 N N . SER A 1 83 ? -14.691 -18.533 48.111 1.00 49.66 83 SER A N 1
ATOM 646 C CA . SER A 1 83 ? -15.965 -18.675 48.828 1.00 49.66 83 SER A CA 1
ATOM 647 C C . SER A 1 83 ? -15.732 -19.502 50.095 1.00 49.66 83 SER A C 1
ATOM 649 O O . SER A 1 83 ? -15.136 -20.577 49.991 1.00 49.66 83 SER A O 1
ATOM 651 N N . PRO A 1 84 ? -16.158 -19.031 51.278 1.00 70.94 84 PRO A N 1
ATOM 652 C CA . PRO A 1 84 ? -16.138 -19.829 52.490 1.00 70.94 84 PRO A CA 1
ATOM 653 C C . PRO A 1 84 ? -17.475 -20.559 52.643 1.00 70.94 84 PRO A C 1
ATOM 655 O O . PRO A 1 84 ? -18.500 -19.890 52.746 1.00 70.94 84 PRO A O 1
ATOM 658 N N . VAL A 1 85 ? -17.446 -21.894 52.699 1.00 52.47 85 VAL A N 1
ATOM 659 C CA . VAL A 1 85 ? -18.260 -22.732 53.604 1.00 52.47 85 VAL A CA 1
ATOM 660 C C . VAL A 1 85 ? -17.460 -23.991 53.911 1.00 52.47 85 VAL A C 1
ATOM 662 O O . VAL A 1 85 ? -17.014 -24.639 52.939 1.00 52.47 85 VAL A O 1
#

Foldseek 3Di:
DDDPVVLVVPQDCDDDNKGWPDWDADPPPDRIDTDIDDPDPVRVVVSCVVRQCVVDVPGDDDDDDDDDPDPDDDPPPPPPPDDDD

pLDDT: mean 83.66, std 14.13, range [49.66, 96.0]

Secondary structure (DSSP, 8-state):
---HHHHHTT--SEETTEEEEEEEEEETTEEEEEEEE-SSHHHHHHHHIIIIITT-TT-----------SPPPP-----------

Sequence (85 aa):
MEGAAQRLQKLPQRWLECTTEKVIFGTGGYDAVVFFIAPDIVEANQYIDKYLRDSDPLTIIDTVIGESIRPLAEPSTHSAIKSPV

Radius of gyration: 19.79 Å; chains: 1; bounding box: 35×32×72 Å